Protein AF-A0A7S1SAI0-F1 (afdb_monomer_lit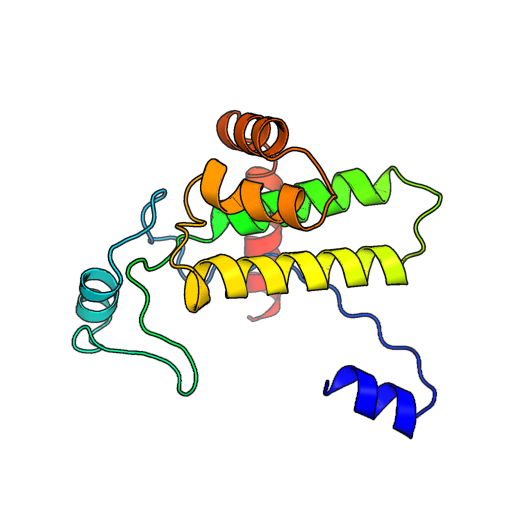e)

Sequence (154 aa):
DAVDSFEEKTGAEVSVRYKPFIIDTNTPQGGQEKKAYCRNRGWGGSWKPPGLREWGWWPNTVNAHRVCVALEEMDSNNPELTQRERDQRGLDLVKKFYELTYERDVNISTPEGAAQAMEELGFAKAADVAKWLGEGGGFEQVAQRDSYAKRDLD

Foldseek 3Di:
DVQVVCCVVPVDDDFDADFFAFPDPPADLQFDFQQVVCVVVVNNSDDDDPPFDDATTHARCLLLNLVLVVLLVLVVPDPVDDPRNSSVVSVQSVVLLCCLVGVVNQHCSQLQSSLVSCVVSVNDHSVVSSVCVVVVGSNVVSVVRNVVVVVVVD

pLDDT: mean 92.31, std 7.14, range [47.94, 98.56]

Structure (mmCIF, N/CA/C/O backbone):
data_AF-A0A7S1SAI0-F1
#
_entry.id   AF-A0A7S1SAI0-F1
#
loop_
_atom_site.group_PDB
_atom_site.id
_atom_site.type_symbol
_atom_site.label_atom_id
_atom_site.label_alt_id
_atom_site.label_comp_id
_atom_site.label_asym_id
_atom_site.label_entity_id
_atom_site.label_seq_id
_atom_site.pdbx_PDB_ins_code
_atom_site.Cartn_x
_atom_site.Cartn_y
_atom_site.Cartn_z
_atom_site.occupancy
_atom_site.B_iso_or_equiv
_atom_site.auth_seq_id
_atom_site.auth_comp_id
_atom_site.auth_asym_id
_atom_site.auth_atom_id
_atom_site.pdbx_PDB_model_num
ATOM 1 N N . ASP A 1 1 ? -7.088 -17.555 11.328 1.00 65.94 1 ASP A N 1
ATOM 2 C CA . ASP A 1 1 ? -5.833 -16.789 11.476 1.00 65.94 1 ASP A CA 1
ATOM 3 C C . ASP A 1 1 ? -5.178 -17.159 12.818 1.00 65.94 1 ASP A C 1
ATOM 5 O O . ASP A 1 1 ? -5.845 -17.772 13.649 1.00 65.94 1 ASP A O 1
ATOM 9 N N . ALA A 1 2 ? -3.892 -16.870 13.044 1.00 75.75 2 ALA A N 1
ATOM 10 C CA . ALA A 1 2 ? -3.250 -17.059 14.352 1.00 75.75 2 ALA A CA 1
ATOM 11 C C . ALA A 1 2 ? -3.874 -16.146 15.424 1.00 75.75 2 ALA A C 1
ATOM 13 O O . ALA A 1 2 ? -3.964 -16.545 16.584 1.00 75.75 2 ALA A O 1
ATOM 14 N N . VAL A 1 3 ? -4.351 -14.966 15.008 1.00 74.81 3 VAL A N 1
ATOM 15 C CA . VAL A 1 3 ? -5.102 -14.021 15.847 1.00 74.81 3 VAL A CA 1
ATOM 16 C C . VAL A 1 3 ? -6.437 -14.628 16.286 1.00 74.81 3 VAL A C 1
ATOM 18 O O . VAL A 1 3 ? -6.647 -14.782 17.485 1.00 74.81 3 VAL A O 1
ATOM 21 N N . ASP A 1 4 ? -7.274 -15.090 15.347 1.00 77.06 4 ASP A N 1
ATOM 22 C CA . ASP A 1 4 ? -8.578 -15.700 15.671 1.00 77.06 4 ASP A CA 1
ATOM 23 C C . ASP A 1 4 ? -8.435 -16.881 16.640 1.00 77.06 4 ASP A C 1
ATOM 25 O O . ASP A 1 4 ? -9.173 -16.997 17.615 1.00 77.06 4 ASP A O 1
ATOM 29 N N . SER A 1 5 ? -7.436 -17.748 16.411 1.00 81.56 5 SER A N 1
ATOM 30 C CA . SER A 1 5 ? -7.199 -18.893 17.296 1.00 81.56 5 SER A CA 1
ATOM 31 C C . SER A 1 5 ? -6.776 -18.470 18.704 1.00 81.56 5 SER A C 1
ATOM 33 O O . SER A 1 5 ? -7.011 -19.229 19.645 1.00 81.56 5 SER A O 1
ATOM 35 N N . PHE A 1 6 ? -6.105 -17.328 18.858 1.00 84.81 6 PHE A N 1
ATOM 36 C CA . PHE A 1 6 ? -5.710 -16.806 20.161 1.00 84.81 6 PHE A CA 1
ATOM 37 C C . PHE A 1 6 ? -6.902 -16.183 20.889 1.00 84.81 6 PHE A C 1
ATOM 39 O O . PHE A 1 6 ? -7.116 -16.506 22.061 1.00 84.81 6 PHE A O 1
ATOM 46 N N . GLU A 1 7 ? -7.694 -15.351 20.205 1.00 87.25 7 GLU A N 1
ATOM 47 C CA . GLU A 1 7 ? -8.900 -14.741 20.780 1.00 87.25 7 GLU A CA 1
ATOM 48 C C . GLU A 1 7 ? -9.886 -15.834 21.235 1.00 87.25 7 GLU A C 1
ATOM 50 O O . GLU A 1 7 ? -10.347 -15.809 22.373 1.00 87.25 7 GLU A O 1
ATOM 55 N N . GLU A 1 8 ? -10.116 -16.869 20.417 1.00 86.94 8 GLU A N 1
ATOM 56 C CA . GLU A 1 8 ? -11.008 -17.991 20.753 1.00 86.94 8 GLU A CA 1
ATOM 57 C C . GLU A 1 8 ? -10.539 -18.777 21.991 1.00 86.94 8 GLU A C 1
ATOM 59 O O . GLU A 1 8 ? -11.347 -19.189 22.823 1.00 86.94 8 GLU A O 1
ATOM 64 N N . LYS A 1 9 ? -9.224 -18.974 22.149 1.00 89.88 9 LYS A N 1
ATOM 65 C CA . LYS A 1 9 ? -8.653 -19.737 23.274 1.00 89.88 9 LYS A CA 1
ATOM 66 C C . LYS A 1 9 ? -8.584 -18.951 24.576 1.00 89.88 9 LYS A C 1
ATOM 68 O O . LYS A 1 9 ? -8.597 -19.560 25.644 1.00 89.88 9 LYS A O 1
ATOM 73 N N . THR A 1 10 ? -8.418 -17.635 24.500 1.00 90.06 10 THR A N 1
ATOM 74 C CA . THR A 1 10 ? -8.097 -16.801 25.668 1.00 90.06 10 THR A CA 1
ATOM 75 C C . THR A 1 10 ? -9.232 -15.872 26.078 1.00 90.06 10 THR A C 1
ATOM 77 O O . THR A 1 10 ? -9.245 -15.408 27.216 1.00 90.06 10 THR A O 1
ATOM 80 N N . GLY A 1 11 ? -10.170 -15.583 25.173 1.00 86.81 11 GLY A N 1
ATOM 81 C CA . GLY A 1 11 ? -11.173 -14.531 25.337 1.00 86.81 11 GLY A CA 1
ATOM 82 C C . GLY A 1 11 ? -10.587 -13.115 25.350 1.00 86.81 11 GLY A C 1
ATOM 83 O O . GLY A 1 11 ? -11.327 -12.161 25.577 1.00 86.81 11 GLY A O 1
ATOM 84 N N . ALA A 1 12 ? -9.273 -12.965 25.144 1.00 84.88 12 ALA A N 1
ATOM 85 C CA . ALA A 1 12 ? -8.615 -11.671 25.081 1.00 84.88 12 ALA A CA 1
ATOM 86 C C . ALA A 1 12 ? -8.753 -11.084 23.679 1.00 84.88 12 ALA A C 1
ATOM 88 O O . ALA A 1 12 ? -8.535 -11.774 22.687 1.00 84.88 12 ALA A O 1
ATOM 89 N N . GLU A 1 13 ? -9.076 -9.797 23.623 1.00 80.62 13 GLU A N 1
ATOM 90 C CA . GLU A 1 13 ? -9.162 -9.061 22.373 1.00 80.62 13 GLU A CA 1
ATOM 91 C C . GLU A 1 13 ? -7.760 -8.680 21.877 1.00 80.62 13 GLU A C 1
ATOM 93 O O . GLU A 1 13 ? -6.957 -8.110 22.622 1.00 80.62 13 GLU A O 1
ATOM 98 N N . VAL A 1 14 ? -7.459 -8.980 20.616 1.00 80.81 14 VAL A N 1
ATOM 99 C CA . VAL A 1 14 ? -6.189 -8.658 19.965 1.00 80.81 14 VAL A CA 1
ATOM 100 C C . VAL A 1 14 ? -6.445 -7.699 18.812 1.00 80.81 14 VAL A C 1
ATOM 102 O O . VAL A 1 14 ? -7.207 -7.994 17.896 1.00 80.81 14 VAL A O 1
ATOM 105 N N . SER A 1 15 ? -5.740 -6.567 18.823 1.00 81.69 15 SER A N 1
ATOM 106 C CA . SER A 1 15 ? -5.676 -5.663 17.677 1.00 81.69 15 SER A CA 1
ATOM 107 C C . SER A 1 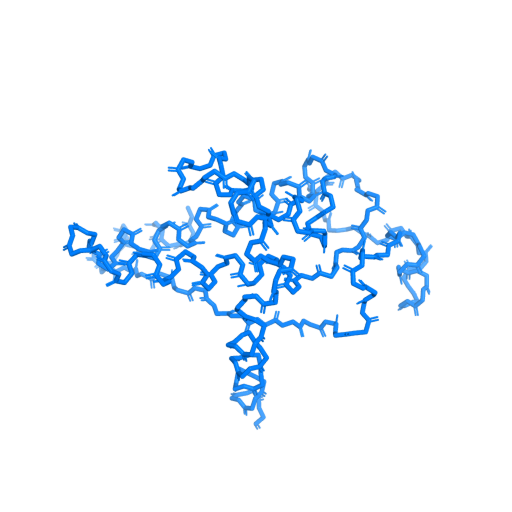15 ? -4.276 -5.658 17.071 1.00 81.69 15 SER A C 1
ATOM 109 O O . SER A 1 15 ? -3.278 -5.552 17.788 1.00 81.69 15 SER A O 1
ATOM 111 N N . VAL A 1 16 ? -4.196 -5.768 15.743 1.00 82.12 16 VAL A N 1
ATOM 112 C CA . VAL A 1 16 ? -2.935 -5.773 14.995 1.00 82.12 16 VAL A CA 1
ATOM 113 C C . VAL A 1 16 ? -2.801 -4.472 14.224 1.00 82.12 16 VAL A C 1
ATOM 115 O O . VAL A 1 16 ? -3.579 -4.191 13.317 1.00 82.12 16 VAL A O 1
ATOM 118 N N . ARG A 1 17 ? -1.756 -3.703 14.539 1.00 84.88 17 ARG A N 1
ATOM 119 C CA . ARG A 1 17 ? -1.433 -2.465 13.830 1.00 84.88 17 ARG A CA 1
ATOM 120 C C . ARG A 1 17 ? -0.147 -2.608 13.031 1.00 84.88 17 ARG A C 1
ATOM 122 O O . ARG A 1 17 ? 0.910 -2.897 13.586 1.00 84.88 17 ARG A O 1
ATOM 129 N N . TYR A 1 18 ? -0.231 -2.323 11.737 1.00 84.88 18 TYR A N 1
ATOM 130 C CA . TYR A 1 18 ? 0.921 -2.322 10.841 1.00 84.88 18 TYR A CA 1
ATOM 131 C C . TYR A 1 18 ? 1.639 -0.978 10.878 1.00 84.88 18 TYR A C 1
ATOM 133 O O . TYR A 1 18 ? 1.017 0.079 10.996 1.00 84.88 18 TYR A O 1
ATOM 141 N N . LYS A 1 19 ? 2.967 -1.015 10.771 1.00 87.31 19 LYS A N 1
ATOM 142 C CA . LYS A 1 19 ? 3.806 0.181 10.701 1.00 87.31 19 LYS A CA 1
ATOM 143 C C . LYS A 1 19 ? 4.726 0.118 9.488 1.00 87.31 19 LYS A C 1
ATOM 145 O O . LYS A 1 19 ? 5.153 -0.979 9.129 1.00 87.31 19 LYS A O 1
ATOM 150 N N . PRO A 1 20 ? 5.013 1.266 8.844 1.00 91.62 20 PRO A N 1
ATOM 151 C CA . PRO A 1 20 ? 5.905 1.279 7.700 1.00 91.62 20 PRO A CA 1
ATOM 152 C C . PRO A 1 20 ? 7.296 0.744 8.012 1.00 91.62 20 PRO A C 1
ATOM 154 O O . PRO A 1 20 ? 7.925 1.178 8.974 1.00 91.62 20 PRO A O 1
ATOM 157 N N . PHE A 1 21 ? 7.761 -0.168 7.160 1.00 93.25 21 PHE A N 1
ATOM 158 C CA . PHE A 1 21 ? 9.116 -0.701 7.188 1.00 93.25 21 PHE A CA 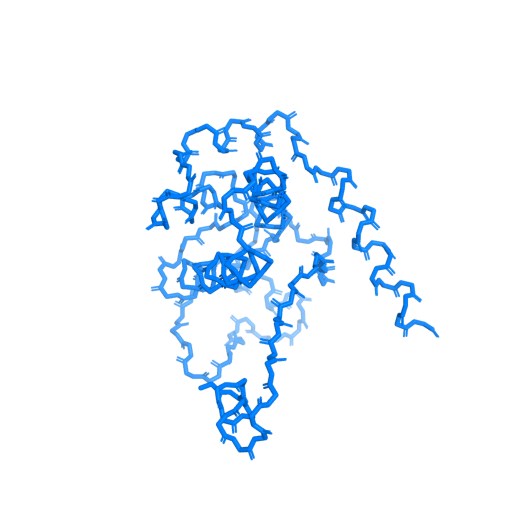1
ATOM 159 C C . PHE A 1 21 ? 9.540 -1.079 5.765 1.00 93.25 21 PHE A C 1
ATOM 161 O O . PHE A 1 21 ? 9.022 -2.020 5.158 1.00 93.25 21 PHE A O 1
ATOM 168 N N . ILE A 1 22 ? 10.484 -0.332 5.204 1.00 93.44 22 ILE A N 1
ATOM 169 C CA . ILE A 1 22 ? 10.991 -0.522 3.849 1.00 93.44 22 ILE A CA 1
ATOM 170 C C . ILE A 1 22 ? 12.306 -1.289 3.939 1.00 93.44 22 ILE A C 1
ATOM 172 O O . ILE A 1 22 ? 13.343 -0.746 4.325 1.00 93.44 22 ILE A O 1
ATOM 176 N N . ILE A 1 23 ? 12.251 -2.563 3.549 1.00 90.44 23 ILE A N 1
ATOM 177 C CA . ILE A 1 23 ? 13.400 -3.477 3.586 1.00 90.44 23 ILE A CA 1
ATOM 178 C C . ILE A 1 23 ? 14.507 -3.011 2.634 1.00 90.44 23 ILE A C 1
ATOM 180 O O . ILE A 1 23 ? 15.671 -2.962 3.022 1.00 90.44 23 ILE A O 1
ATOM 184 N N . ASP A 1 24 ? 14.151 -2.677 1.392 1.00 91.06 24 ASP A N 1
ATOM 185 C CA . ASP A 1 24 ? 15.112 -2.297 0.356 1.00 91.06 24 ASP A CA 1
ATOM 186 C C . ASP A 1 24 ? 14.782 -0.924 -0.231 1.00 91.06 24 ASP A C 1
ATOM 188 O O . ASP A 1 24 ? 13.981 -0.787 -1.160 1.00 91.06 24 ASP A O 1
ATOM 192 N N . THR A 1 25 ? 15.437 0.099 0.313 1.00 88.62 25 THR A N 1
ATOM 193 C CA . THR A 1 25 ? 15.303 1.495 -0.118 1.00 88.62 25 THR A CA 1
ATOM 194 C C . THR A 1 25 ? 15.967 1.779 -1.467 1.00 88.62 25 THR A C 1
ATOM 196 O O . THR A 1 25 ? 15.772 2.864 -2.008 1.00 88.62 25 THR A O 1
ATOM 199 N N . ASN A 1 26 ? 16.741 0.838 -2.021 1.00 91.19 26 ASN A N 1
ATOM 200 C CA . ASN A 1 26 ? 17.438 1.011 -3.298 1.00 91.19 26 ASN A CA 1
ATOM 201 C C . ASN A 1 26 ? 16.616 0.523 -4.497 1.00 91.19 26 ASN A C 1
ATOM 203 O O . ASN A 1 26 ? 17.025 0.731 -5.641 1.00 91.19 26 ASN A O 1
ATOM 207 N N . THR A 1 27 ? 15.466 -0.119 -4.264 1.00 94.62 27 THR A N 1
ATOM 208 C CA . THR A 1 27 ? 14.565 -0.506 -5.356 1.00 94.62 27 THR A CA 1
ATOM 209 C C . THR A 1 27 ? 14.104 0.761 -6.095 1.00 94.62 27 THR A C 1
ATOM 211 O O . THR A 1 27 ? 13.628 1.690 -5.438 1.00 94.62 27 THR A O 1
ATOM 214 N N . PRO A 1 28 ? 14.208 0.842 -7.436 1.00 95.44 28 PRO A N 1
ATOM 215 C CA . PRO A 1 28 ? 13.781 2.019 -8.193 1.00 95.44 28 PRO A CA 1
ATOM 216 C C . PRO A 1 28 ? 12.324 2.398 -7.909 1.00 95.44 28 PRO A C 1
ATOM 218 O O . PRO A 1 28 ? 11.503 1.532 -7.620 1.00 95.44 28 PRO A O 1
ATOM 221 N N . GLN A 1 29 ? 11.977 3.684 -8.029 1.00 93.06 29 GLN A N 1
ATOM 222 C CA . GLN A 1 29 ? 10.631 4.177 -7.693 1.00 93.06 29 GLN A CA 1
ATOM 223 C C . GLN A 1 29 ? 9.507 3.474 -8.466 1.00 93.06 29 GLN A C 1
ATOM 225 O O . GLN A 1 29 ? 8.442 3.262 -7.906 1.00 93.06 29 GLN A O 1
ATOM 230 N N . GLY A 1 30 ? 9.743 3.079 -9.720 1.00 94.88 30 GLY A N 1
ATOM 231 C CA . GLY A 1 30 ? 8.783 2.316 -10.529 1.00 94.88 30 GLY A CA 1
ATOM 232 C C . GLY A 1 30 ? 8.801 0.804 -10.280 1.00 94.88 30 GLY A C 1
ATOM 233 O O . GLY A 1 30 ? 8.190 0.063 -11.044 1.00 94.88 30 GLY A O 1
ATOM 234 N N . GLY A 1 31 ? 9.520 0.336 -9.259 1.00 95.44 31 GLY A N 1
ATOM 235 C CA . GLY A 1 31 ? 9.843 -1.073 -9.075 1.00 95.44 31 GLY A CA 1
ATOM 236 C C . GLY A 1 31 ? 10.959 -1.531 -10.015 1.00 95.44 31 GLY A C 1
ATOM 237 O O . GLY A 1 31 ? 11.556 -0.753 -10.762 1.00 95.44 31 GLY A O 1
ATOM 238 N N . GLN A 1 32 ? 11.266 -2.820 -9.967 1.00 95.75 32 GLN A N 1
ATOM 239 C CA . GLN A 1 32 ? 12.243 -3.461 -10.843 1.00 95.75 32 GLN A CA 1
ATOM 240 C C . GLN A 1 32 ? 11.668 -4.774 -11.363 1.00 95.75 32 GLN A C 1
ATOM 242 O O . GLN A 1 32 ? 10.925 -5.434 -10.650 1.00 95.75 32 GLN A O 1
ATOM 247 N N . GLU A 1 33 ? 12.031 -5.221 -12.565 1.00 94.69 33 GLU A N 1
ATOM 248 C CA . GLU A 1 33 ? 11.682 -6.584 -12.977 1.00 94.69 33 GLU A CA 1
ATOM 249 C C . GLU A 1 33 ? 12.207 -7.614 -11.963 1.00 94.69 33 GLU A C 1
ATOM 251 O O . GLU A 1 33 ? 13.404 -7.640 -11.650 1.00 94.69 33 GLU A O 1
ATOM 256 N N . LYS A 1 34 ? 11.336 -8.517 -11.496 1.00 93.75 34 LYS A N 1
ATOM 257 C CA . LYS A 1 34 ? 11.645 -9.549 -1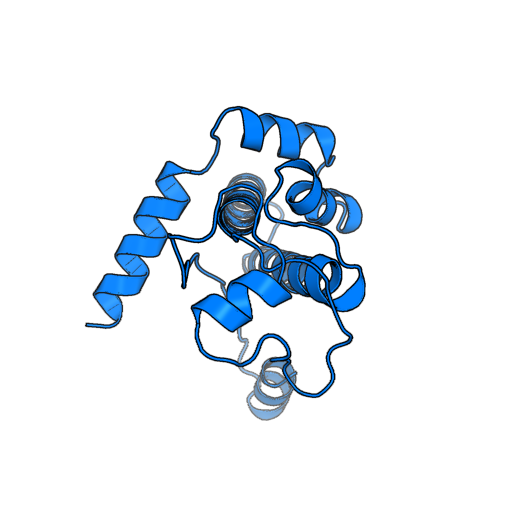0.493 1.00 93.75 34 LYS A CA 1
ATOM 258 C C . LYS A 1 34 ? 12.898 -10.331 -10.868 1.00 93.75 34 LYS A C 1
ATOM 260 O O . LYS A 1 34 ? 13.801 -10.497 -10.053 1.00 93.75 34 LYS A O 1
ATOM 265 N N . LYS A 1 35 ? 12.992 -10.783 -12.121 1.00 93.94 35 LYS A N 1
ATOM 266 C CA . LYS A 1 35 ? 14.130 -11.583 -12.594 1.00 93.94 35 LYS A CA 1
ATOM 267 C C . LYS A 1 35 ? 15.448 -10.813 -12.498 1.00 93.94 35 LYS A C 1
ATOM 269 O O . LYS A 1 35 ? 16.473 -11.390 -12.137 1.00 93.94 35 LYS A O 1
ATOM 274 N N . ALA A 1 36 ? 15.440 -9.522 -12.827 1.00 94.56 36 ALA A N 1
ATOM 275 C CA . ALA A 1 36 ? 16.611 -8.665 -12.693 1.00 94.56 36 ALA A CA 1
ATOM 276 C C . ALA A 1 36 ? 16.962 -8.439 -11.217 1.00 94.56 36 ALA A C 1
ATOM 278 O O . ALA A 1 36 ? 18.113 -8.649 -10.840 1.00 94.56 36 ALA A O 1
ATOM 279 N N . TYR A 1 37 ? 15.970 -8.119 -10.384 1.00 93.94 37 TYR A N 1
ATOM 280 C CA . TYR A 1 37 ? 16.159 -7.929 -8.948 1.00 93.94 37 TYR A CA 1
ATOM 281 C C . TYR A 1 37 ? 16.766 -9.176 -8.289 1.00 93.94 37 TYR A C 1
ATOM 283 O O . TYR A 1 37 ? 17.839 -9.117 -7.692 1.00 93.94 37 TYR A O 1
ATOM 291 N N . CYS A 1 38 ? 16.151 -10.346 -8.483 1.00 93.06 38 CYS A N 1
ATOM 292 C CA . CYS A 1 38 ? 16.629 -11.601 -7.910 1.00 93.06 38 CYS A CA 1
ATOM 293 C C . CYS A 1 38 ? 18.042 -11.972 -8.391 1.00 93.06 38 CYS A C 1
ATOM 295 O O . CYS A 1 38 ? 18.809 -12.541 -7.618 1.00 93.06 38 CYS A O 1
ATOM 297 N N . ARG A 1 39 ? 18.424 -11.647 -9.637 1.00 93.44 39 ARG A N 1
ATOM 298 C CA . ARG A 1 39 ? 19.811 -11.833 -10.107 1.00 93.44 39 ARG A CA 1
ATOM 299 C C . ARG A 1 39 ? 20.788 -10.925 -9.367 1.00 93.44 39 ARG A C 1
ATOM 301 O O . ARG A 1 39 ? 21.811 -11.419 -8.906 1.00 93.44 39 ARG A O 1
ATOM 308 N N . ASN A 1 40 ? 20.452 -9.648 -9.192 1.00 91.62 40 ASN A N 1
ATOM 309 C CA . ASN A 1 40 ? 21.290 -8.692 -8.460 1.00 91.62 40 ASN A CA 1
ATOM 310 C C . ASN A 1 40 ? 21.482 -9.095 -6.988 1.00 91.62 40 ASN A C 1
ATOM 312 O O . ASN A 1 40 ? 22.521 -8.814 -6.401 1.00 91.62 40 ASN A O 1
ATOM 316 N N . ARG A 1 41 ? 20.500 -9.790 -6.399 1.00 90.31 41 ARG A N 1
ATOM 317 C CA . ARG A 1 41 ? 20.575 -10.344 -5.035 1.00 90.31 41 ARG A CA 1
ATOM 318 C C . ARG A 1 41 ? 21.304 -11.692 -4.942 1.00 90.31 41 ARG A C 1
ATOM 320 O O . ARG A 1 41 ? 21.447 -12.217 -3.844 1.00 90.31 41 ARG A O 1
ATOM 327 N N . GLY A 1 42 ? 21.758 -12.261 -6.062 1.00 91.19 42 GLY A N 1
ATOM 328 C CA . GLY A 1 42 ? 22.431 -13.565 -6.098 1.00 91.19 42 GLY A CA 1
ATOM 329 C C . GLY A 1 42 ? 21.490 -14.774 -6.024 1.00 91.19 42 GLY A C 1
ATOM 330 O O . GLY A 1 42 ? 21.948 -15.895 -5.835 1.00 91.19 42 GLY A O 1
ATOM 331 N N . TRP A 1 43 ? 20.178 -14.587 -6.203 1.00 91.00 43 TRP A N 1
ATOM 332 C CA . TRP A 1 43 ? 19.165 -15.649 -6.097 1.00 91.00 43 TRP A CA 1
ATOM 333 C C . TRP A 1 43 ? 18.833 -16.339 -7.431 1.00 91.00 43 TRP A C 1
ATOM 335 O O . TRP A 1 43 ? 17.753 -16.903 -7.598 1.00 91.00 43 TRP A O 1
ATOM 345 N N . GLY A 1 44 ? 19.707 -16.237 -8.436 1.00 84.50 44 GLY A N 1
ATOM 346 C CA . GLY A 1 44 ? 19.556 -16.947 -9.717 1.00 84.50 44 GLY A CA 1
ATOM 347 C C . GLY A 1 44 ? 18.392 -16.495 -10.617 1.00 84.50 44 GLY A C 1
ATOM 348 O O . GLY A 1 44 ? 18.232 -17.023 -11.713 1.00 84.50 44 GLY A O 1
ATOM 349 N N . GLY A 1 45 ? 17.600 -15.496 -10.210 1.00 80.56 45 GLY A N 1
ATOM 350 C CA . GLY A 1 45 ? 16.517 -14.922 -11.022 1.00 80.56 45 GLY A CA 1
ATOM 351 C C . GLY A 1 45 ? 15.149 -15.609 -10.905 1.00 80.56 45 GLY A C 1
ATOM 352 O O . GLY A 1 45 ? 14.208 -15.144 -11.540 1.00 80.56 45 GLY A O 1
ATOM 353 N N . SER A 1 46 ? 15.025 -16.681 -10.118 1.00 83.44 46 SER A N 1
ATOM 354 C CA . SER A 1 46 ? 13.808 -17.510 -10.014 1.00 83.44 46 SER A CA 1
ATOM 355 C C . SER A 1 46 ? 13.265 -17.648 -8.590 1.00 83.44 46 SER A C 1
ATOM 357 O O . SER A 1 46 ? 12.379 -18.466 -8.349 1.00 83.44 46 SER A O 1
ATOM 359 N N . TRP A 1 47 ? 13.783 -16.872 -7.633 1.00 88.12 47 TRP A N 1
ATOM 360 C CA . TRP A 1 47 ? 13.331 -16.971 -6.249 1.00 88.12 47 TRP A CA 1
ATOM 361 C C . TRP A 1 47 ? 11.831 -16.693 -6.126 1.00 88.12 47 TRP A C 1
ATOM 363 O O . TRP A 1 47 ? 11.307 -15.719 -6.677 1.00 88.12 47 TRP A O 1
ATOM 373 N N . LYS A 1 48 ? 11.146 -17.564 -5.387 1.00 88.94 48 LYS A N 1
ATOM 374 C CA . LYS A 1 48 ? 9.732 -17.435 -5.066 1.00 88.94 48 LYS A CA 1
ATOM 375 C C . LYS A 1 48 ? 9.417 -18.175 -3.761 1.00 88.94 48 LYS A C 1
ATOM 377 O O . LYS A 1 48 ? 9.853 -19.318 -3.618 1.00 88.94 48 LYS A O 1
ATOM 382 N N . PRO A 1 49 ? 8.622 -17.593 -2.850 1.00 86.44 49 PRO A N 1
ATOM 383 C CA . PRO A 1 49 ? 8.034 -18.338 -1.746 1.00 86.44 49 PRO A CA 1
ATOM 384 C C . PRO A 1 49 ? 7.120 -19.483 -2.232 1.00 86.44 49 PRO A C 1
ATOM 386 O O . PRO A 1 49 ? 6.478 -19.357 -3.283 1.00 86.44 49 PRO A O 1
ATOM 389 N N . PRO A 1 50 ? 7.006 -20.590 -1.476 1.00 87.75 50 PRO A N 1
ATOM 390 C CA . PRO A 1 50 ? 6.010 -21.625 -1.742 1.00 87.75 50 PRO A CA 1
ATOM 391 C C . PRO A 1 50 ? 4.582 -21.063 -1.717 1.00 87.75 50 PRO A C 1
ATOM 393 O O . PRO A 1 50 ? 4.277 -20.167 -0.936 1.00 87.75 50 PRO A O 1
ATOM 396 N N . GLY A 1 51 ? 3.698 -21.602 -2.558 1.00 86.19 51 GLY A N 1
ATOM 397 C CA . GLY A 1 51 ? 2.270 -21.252 -2.560 1.00 86.19 51 GLY A CA 1
ATOM 398 C C . GLY A 1 51 ? 1.895 -19.967 -3.306 1.00 86.19 51 GLY A C 1
ATOM 399 O O . GLY A 1 51 ? 0.724 -19.788 -3.619 1.00 86.19 51 GLY A O 1
ATOM 400 N N . LEU A 1 52 ? 2.854 -19.110 -3.669 1.00 87.50 52 LEU A N 1
ATOM 401 C CA . LEU A 1 52 ? 2.581 -17.942 -4.513 1.00 87.50 52 LEU A CA 1
ATOM 402 C C . LEU A 1 52 ? 2.638 -18.303 -6.003 1.00 87.50 52 LEU A C 1
ATOM 404 O O . LEU A 1 52 ? 3.403 -19.178 -6.421 1.00 87.50 52 LEU A O 1
ATOM 408 N N . ARG A 1 53 ? 1.867 -17.605 -6.842 1.00 90.81 53 ARG A N 1
ATOM 409 C CA . ARG A 1 53 ? 2.042 -17.661 -8.305 1.00 90.81 53 ARG A CA 1
ATOM 410 C C . ARG A 1 53 ? 3.288 -16.874 -8.734 1.00 90.81 53 ARG A C 1
ATOM 412 O O . ARG A 1 53 ? 3.890 -16.165 -7.933 1.00 90.81 53 ARG A O 1
ATOM 419 N N . GLU A 1 54 ? 3.712 -17.022 -9.988 1.00 90.88 54 GLU A N 1
ATOM 420 C CA . GLU A 1 54 ? 4.748 -16.134 -10.534 1.00 90.88 54 GLU A CA 1
ATOM 421 C C . GLU A 1 54 ? 4.209 -14.709 -10.711 1.00 90.88 54 GLU A C 1
ATOM 423 O O . GLU A 1 54 ? 3.051 -14.521 -11.081 1.00 90.88 54 GLU A O 1
ATOM 428 N N . TRP A 1 55 ? 5.068 -13.722 -10.465 1.00 93.12 55 TRP A N 1
ATOM 429 C CA . TRP A 1 55 ? 4.795 -12.300 -10.670 1.00 93.12 55 TRP A CA 1
ATOM 430 C C . TRP A 1 55 ? 6.011 -11.644 -11.343 1.00 93.12 55 TRP A C 1
ATOM 432 O O . TRP A 1 55 ? 7.135 -12.148 -11.240 1.00 93.12 55 TRP A O 1
ATOM 442 N N . GLY A 1 56 ? 5.790 -10.559 -12.077 1.00 91.12 56 GLY A N 1
ATOM 443 C CA . GLY A 1 56 ? 6.768 -9.922 -12.953 1.00 91.12 56 GLY A CA 1
ATOM 444 C C . GLY A 1 56 ? 7.620 -8.853 -12.275 1.00 91.12 56 GLY A C 1
ATOM 445 O O . GLY A 1 56 ? 8.788 -8.694 -12.634 1.00 91.12 56 GLY A O 1
ATOM 446 N N . TRP A 1 57 ? 7.085 -8.158 -11.270 1.00 91.19 57 TRP A N 1
ATOM 447 C CA . TRP A 1 57 ? 7.716 -6.967 -10.686 1.00 91.19 57 TRP A CA 1
ATOM 448 C C . TRP A 1 57 ? 8.130 -7.146 -9.227 1.00 91.19 57 TRP A C 1
ATOM 450 O O . TRP A 1 57 ? 7.344 -7.539 -8.376 1.00 91.19 57 TRP A O 1
ATOM 460 N N . TRP A 1 58 ? 9.374 -6.808 -8.906 1.00 94.56 58 TRP A N 1
ATOM 461 C CA . TRP A 1 58 ? 9.795 -6.557 -7.537 1.00 94.56 58 TRP A CA 1
ATOM 462 C C . TRP A 1 58 ? 9.400 -5.130 -7.134 1.00 94.56 58 TRP A C 1
ATOM 464 O O . TRP A 1 58 ? 9.947 -4.174 -7.699 1.00 94.56 58 TRP A O 1
ATOM 474 N N . PRO A 1 59 ? 8.452 -4.956 -6.198 1.00 95.50 59 PRO A N 1
ATOM 475 C CA . PRO A 1 59 ? 7.938 -3.635 -5.894 1.00 95.50 59 PRO A CA 1
ATOM 476 C C . PRO A 1 59 ? 8.901 -2.847 -4.999 1.00 95.50 59 PRO A C 1
ATOM 478 O O . PRO A 1 59 ? 9.376 -3.337 -3.976 1.00 95.50 59 PRO A O 1
ATOM 481 N N . ASN A 1 60 ? 9.105 -1.572 -5.322 1.00 96.56 60 ASN A N 1
ATOM 482 C CA . ASN A 1 60 ? 9.332 -0.553 -4.306 1.00 96.56 60 ASN A CA 1
ATOM 483 C C . ASN A 1 60 ? 8.003 -0.301 -3.571 1.00 96.56 60 ASN A C 1
ATOM 485 O O . ASN A 1 60 ? 6.990 0.010 -4.200 1.00 96.56 60 ASN A O 1
ATOM 489 N N . THR A 1 61 ? 7.998 -0.456 -2.248 1.00 96.94 61 THR A N 1
ATOM 490 C CA . THR A 1 61 ? 6.780 -0.412 -1.424 1.00 96.94 61 THR A CA 1
ATOM 491 C C . THR A 1 61 ? 6.487 0.961 -0.820 1.00 96.94 61 THR A C 1
ATOM 493 O O . THR A 1 61 ? 5.559 1.080 -0.022 1.00 96.94 61 THR A O 1
ATOM 496 N N . VAL A 1 62 ? 7.239 2.012 -1.166 1.00 97.31 62 VAL A N 1
ATOM 497 C CA . VAL A 1 62 ? 7.048 3.363 -0.606 1.00 97.31 62 VAL A CA 1
ATOM 498 C C . VAL A 1 62 ? 5.612 3.843 -0.806 1.00 97.31 62 VAL A C 1
ATOM 500 O O . VAL A 1 62 ? 4.988 4.302 0.145 1.00 97.31 62 VAL A O 1
ATOM 503 N N . ASN A 1 63 ? 5.056 3.699 -2.011 1.00 97.81 63 ASN A N 1
ATOM 504 C CA . ASN A 1 63 ? 3.696 4.162 -2.289 1.00 97.81 63 ASN A CA 1
ATOM 505 C C . ASN A 1 63 ? 2.638 3.370 -1.515 1.00 97.81 63 ASN A C 1
ATOM 507 O O . ASN A 1 63 ? 1.761 3.987 -0.921 1.00 97.81 63 ASN A O 1
ATOM 511 N N . ALA A 1 64 ? 2.768 2.047 -1.406 1.00 97.81 64 ALA A N 1
ATOM 512 C CA . ALA A 1 64 ? 1.881 1.243 -0.562 1.00 97.81 64 ALA A CA 1
ATOM 513 C C . ALA A 1 64 ? 1.889 1.716 0.905 1.00 97.81 64 ALA A C 1
ATOM 515 O O . ALA A 1 64 ? 0.837 1.899 1.512 1.00 97.81 64 ALA A O 1
ATOM 516 N N . HIS A 1 65 ? 3.065 2.025 1.459 1.00 97.88 65 HIS A N 1
ATOM 517 C CA . HIS A 1 65 ? 3.172 2.578 2.811 1.00 97.88 65 HIS A CA 1
ATOM 518 C C . HIS A 1 65 ? 2.547 3.970 2.948 1.00 97.88 65 HIS A C 1
ATOM 520 O O . HIS A 1 65 ? 1.915 4.261 3.963 1.00 97.88 65 HIS A O 1
ATOM 526 N N . ARG A 1 66 ? 2.700 4.831 1.936 1.00 97.81 66 ARG A N 1
ATOM 527 C CA . ARG A 1 66 ? 2.080 6.164 1.911 1.00 97.81 66 ARG A CA 1
ATOM 528 C C . ARG A 1 66 ? 0.556 6.065 1.865 1.00 97.81 66 ARG A C 1
ATOM 530 O O . ARG A 1 66 ? -0.114 6.834 2.542 1.00 97.81 66 ARG A O 1
ATOM 537 N N . VAL A 1 67 ? 0.008 5.084 1.149 1.00 98.12 67 VAL A N 1
ATOM 538 C CA . VAL A 1 67 ? -1.435 4.795 1.158 1.00 98.12 67 VAL A CA 1
ATOM 539 C C . VAL A 1 67 ? -1.903 4.331 2.541 1.00 98.12 67 VAL A C 1
ATOM 541 O O . VAL A 1 67 ? -2.948 4.785 2.996 1.00 98.12 67 VAL A O 1
ATOM 544 N N . CYS A 1 68 ? -1.123 3.515 3.260 1.00 97.56 68 CYS A N 1
ATOM 545 C CA . CYS A 1 68 ? -1.445 3.183 4.655 1.00 97.56 68 CYS A CA 1
ATOM 546 C C . CYS A 1 68 ? -1.490 4.432 5.551 1.00 97.56 68 CYS A C 1
ATOM 548 O O . CYS A 1 68 ? -2.374 4.540 6.395 1.00 97.56 68 CYS A O 1
ATOM 550 N N . VAL A 1 69 ? -0.573 5.388 5.359 1.00 96.06 69 VAL A N 1
ATOM 551 C CA . VAL A 1 69 ? -0.607 6.675 6.080 1.00 96.06 69 VAL A CA 1
ATOM 552 C C . VAL A 1 69 ? -1.865 7.472 5.727 1.00 96.06 69 VAL A C 1
ATOM 554 O O . VAL A 1 69 ? -2.529 7.963 6.633 1.00 96.06 69 VAL A O 1
ATOM 557 N N . ALA A 1 70 ? -2.238 7.546 4.447 1.00 96.38 70 ALA A N 1
ATOM 558 C CA . ALA A 1 70 ? -3.462 8.228 4.025 1.00 96.38 70 ALA A CA 1
ATOM 559 C C . ALA A 1 70 ? -4.723 7.613 4.660 1.00 96.38 70 ALA A C 1
ATOM 561 O O . ALA A 1 70 ? -5.609 8.342 5.105 1.00 96.38 70 ALA A O 1
ATOM 562 N N . LEU A 1 71 ? -4.793 6.278 4.745 1.00 97.06 71 LEU A N 1
ATOM 563 C CA . LEU A 1 71 ? -5.881 5.583 5.434 1.00 97.06 71 LEU A CA 1
ATOM 564 C C . LEU A 1 71 ? -5.912 5.934 6.926 1.00 97.06 71 LEU A C 1
ATOM 566 O O . LEU A 1 71 ? -6.970 6.281 7.438 1.00 97.06 71 LEU A O 1
ATOM 570 N N . GLU A 1 72 ? -4.767 5.896 7.616 1.00 95.12 72 GLU A N 1
ATOM 571 C CA . GLU A 1 72 ? -4.692 6.274 9.033 1.00 95.12 72 GLU A CA 1
ATOM 572 C C . GLU A 1 72 ? -5.141 7.727 9.274 1.00 95.12 72 GLU A C 1
ATOM 574 O O . GLU A 1 72 ? -5.850 7.995 10.245 1.00 95.12 72 GLU A O 1
ATOM 579 N N . GLU A 1 73 ? -4.746 8.669 8.411 1.00 93.81 73 GLU A N 1
ATOM 580 C CA . GLU A 1 73 ? -5.150 10.079 8.501 1.00 93.81 73 GLU A CA 1
ATOM 581 C C . GLU A 1 73 ? -6.660 10.247 8.294 1.00 93.81 73 GLU A C 1
ATOM 583 O O . GLU A 1 73 ? -7.321 10.952 9.060 1.00 93.81 73 GLU A O 1
ATOM 588 N N . MET A 1 74 ? -7.229 9.569 7.297 1.00 94.94 74 MET A N 1
ATOM 589 C CA . MET A 1 74 ? -8.669 9.575 7.042 1.00 94.94 74 MET A CA 1
ATOM 590 C C . MET A 1 74 ? -9.449 8.981 8.220 1.00 94.94 74 MET A C 1
ATOM 592 O O . MET A 1 74 ? -10.408 9.584 8.704 1.00 94.94 74 MET A O 1
ATOM 596 N N . ASP A 1 75 ? -9.007 7.832 8.722 1.00 96.06 75 ASP A N 1
ATOM 597 C CA . ASP A 1 75 ? -9.669 7.106 9.801 1.00 96.06 75 ASP A CA 1
ATOM 598 C C . ASP A 1 75 ? -9.557 7.836 11.152 1.00 96.06 75 ASP A C 1
ATOM 600 O O . ASP A 1 75 ? -10.485 7.779 11.961 1.00 96.06 75 ASP A O 1
ATOM 604 N N . SER A 1 76 ? -8.461 8.566 11.392 1.00 93.25 76 SER A N 1
ATOM 605 C CA . SER A 1 76 ? -8.277 9.395 12.597 1.00 93.25 76 SER A CA 1
ATOM 606 C C . SER A 1 76 ? -9.267 10.558 12.668 1.00 93.25 76 SER A C 1
ATOM 608 O O . SER A 1 76 ? -9.622 10.997 13.761 1.00 93.25 76 SER A O 1
ATOM 610 N N . ASN A 1 77 ? -9.735 11.034 11.512 1.00 92.62 77 ASN A N 1
ATOM 611 C CA . ASN A 1 77 ? -10.738 12.090 11.409 1.00 92.62 77 ASN A CA 1
ATOM 612 C C . ASN A 1 77 ? -12.179 11.556 11.432 1.00 92.62 77 ASN A C 1
ATOM 614 O O . ASN A 1 77 ? -13.115 12.354 11.453 1.00 92.62 77 ASN A O 1
ATOM 618 N N . ASN A 1 78 ? -12.374 10.232 11.445 1.00 94.25 78 ASN A N 1
ATOM 619 C CA . ASN A 1 78 ? -13.691 9.616 11.527 1.00 94.25 78 ASN A CA 1
ATOM 620 C C . ASN A 1 78 ? -13.994 9.169 12.975 1.00 94.25 78 ASN A C 1
ATOM 622 O O . ASN A 1 78 ? -13.453 8.151 13.428 1.00 94.25 78 ASN A O 1
ATOM 626 N N . PRO A 1 79 ? -14.849 9.900 13.719 1.00 93.81 79 PRO A N 1
ATOM 627 C CA . PRO A 1 79 ? -15.181 9.563 15.102 1.00 93.81 79 PRO A CA 1
ATOM 628 C C . PRO A 1 79 ? -16.080 8.325 15.230 1.00 93.81 79 PRO A C 1
ATOM 630 O O . PRO A 1 79 ? -16.194 7.793 16.330 1.00 93.81 79 PRO A O 1
ATOM 633 N N . GLU A 1 80 ? -16.709 7.868 14.144 1.00 96.19 80 GLU A N 1
ATOM 634 C CA . GLU A 1 80 ? -17.591 6.694 14.153 1.00 96.19 80 GLU A CA 1
ATOM 635 C C . GLU A 1 80 ? -16.808 5.377 14.134 1.00 96.19 80 GLU A C 1
ATOM 637 O O . GLU A 1 80 ? -17.333 4.353 14.559 1.00 96.19 80 GLU A O 1
ATOM 642 N N . LEU A 1 81 ? -15.548 5.400 13.682 1.00 95.44 81 LEU A N 1
ATOM 643 C CA . LEU A 1 81 ? -14.697 4.215 13.661 1.00 95.44 81 LEU A CA 1
ATOM 644 C C . LEU A 1 81 ? -14.088 3.951 15.038 1.00 95.44 81 LEU A C 1
ATOM 646 O O . LEU A 1 81 ? -13.324 4.758 15.580 1.00 95.44 81 LEU A O 1
ATOM 650 N N . THR A 1 82 ? -14.351 2.762 15.563 1.00 93.12 82 THR A N 1
ATOM 651 C CA . THR A 1 82 ? -13.637 2.212 16.713 1.00 93.12 82 THR A CA 1
ATOM 652 C C . THR A 1 82 ? -12.181 1.919 16.357 1.00 93.12 82 THR A C 1
ATOM 654 O O . THR A 1 82 ? -11.815 1.729 15.197 1.00 93.12 82 THR A O 1
ATOM 657 N N . GLN A 1 83 ? -11.317 1.820 17.369 1.00 90.38 83 GLN A N 1
ATOM 658 C CA . GLN A 1 83 ? -9.912 1.488 17.136 1.00 90.38 83 GLN A CA 1
ATOM 659 C C . GLN A 1 83 ? -9.737 0.123 16.443 1.00 90.38 83 GLN A C 1
ATOM 661 O O . GLN A 1 83 ? -8.891 0.004 15.558 1.00 90.38 83 GLN A O 1
ATOM 666 N N . ARG A 1 84 ? -10.571 -0.868 16.787 1.00 88.69 84 ARG A N 1
ATOM 667 C CA . ARG A 1 84 ? -10.558 -2.196 16.156 1.00 88.69 84 ARG A CA 1
ATOM 668 C C . ARG A 1 84 ? -10.869 -2.108 14.663 1.00 88.69 84 ARG A C 1
ATOM 670 O O . ARG A 1 84 ? -10.169 -2.713 13.861 1.00 88.69 84 ARG A O 1
ATOM 677 N N . GLU A 1 85 ? -11.873 -1.325 14.274 1.00 93.44 85 GLU A N 1
ATOM 678 C CA . GLU A 1 85 ? -12.229 -1.150 12.861 1.00 93.44 85 GLU A CA 1
ATOM 679 C C . GLU A 1 85 ? -11.117 -0.460 12.070 1.00 93.44 85 GLU A C 1
ATOM 681 O O . GLU A 1 85 ? -10.825 -0.869 10.950 1.00 93.44 85 GLU A O 1
ATOM 686 N N . ARG A 1 86 ? -10.448 0.541 12.657 1.00 94.69 86 ARG A N 1
ATOM 687 C CA . ARG A 1 86 ? -9.292 1.203 12.026 1.00 94.69 86 ARG A CA 1
ATOM 688 C C . ARG A 1 86 ? -8.139 0.228 11.796 1.00 94.69 86 ARG A C 1
ATOM 690 O O . ARG A 1 86 ? -7.560 0.186 10.713 1.00 94.69 86 ARG A O 1
ATOM 697 N N . ASP A 1 87 ? -7.819 -0.579 12.805 1.00 93.06 87 ASP A N 1
ATOM 698 C CA . ASP A 1 87 ? -6.749 -1.571 12.701 1.00 93.06 87 ASP A CA 1
ATOM 699 C C . ASP A 1 87 ? -7.119 -2.679 11.685 1.00 93.06 87 ASP A C 1
ATOM 701 O O . ASP A 1 87 ? -6.287 -3.056 10.856 1.00 93.06 87 ASP A O 1
ATOM 705 N N . GLN A 1 88 ? -8.387 -3.114 11.646 1.00 93.06 88 GLN A N 1
ATOM 706 C CA . GLN A 1 88 ? -8.893 -4.066 10.648 1.00 93.06 88 GLN A CA 1
ATOM 707 C C . GLN A 1 88 ? -8.812 -3.513 9.218 1.00 93.06 88 GLN A C 1
ATOM 709 O O . GLN A 1 88 ? -8.336 -4.205 8.321 1.00 93.06 88 GLN A O 1
ATOM 714 N N . ARG A 1 89 ? -9.202 -2.254 8.994 1.00 95.69 89 ARG A N 1
ATOM 715 C CA . ARG A 1 89 ? -9.077 -1.595 7.682 1.00 95.69 89 ARG A CA 1
ATOM 716 C C . ARG A 1 89 ? -7.620 -1.523 7.228 1.00 95.69 89 ARG A C 1
ATOM 718 O O . ARG A 1 89 ? -7.328 -1.762 6.056 1.00 95.69 89 ARG A O 1
ATOM 725 N N . GLY A 1 90 ? -6.696 -1.255 8.154 1.00 95.38 90 GLY A N 1
ATOM 726 C CA . GLY A 1 90 ? -5.257 -1.312 7.895 1.00 95.38 90 GLY A CA 1
ATOM 727 C C . GLY A 1 90 ? -4.781 -2.709 7.479 1.00 95.38 90 GLY A C 1
ATOM 728 O O . GLY A 1 90 ? -4.023 -2.839 6.516 1.00 95.38 90 GLY A O 1
ATOM 729 N N . LEU A 1 91 ? -5.252 -3.759 8.159 1.00 93.69 91 LEU A N 1
ATOM 730 C CA . LEU A 1 91 ? -4.970 -5.152 7.796 1.00 93.69 91 LEU A CA 1
ATOM 731 C C . LEU A 1 91 ? -5.510 -5.501 6.402 1.00 93.69 91 LEU A C 1
ATOM 733 O O . LEU A 1 91 ? -4.788 -6.097 5.599 1.00 93.69 91 LEU A O 1
ATOM 737 N N . ASP A 1 92 ? -6.751 -5.121 6.104 1.00 95.69 92 ASP A N 1
ATOM 738 C CA . ASP A 1 92 ? -7.393 -5.386 4.814 1.00 95.69 92 ASP A CA 1
ATOM 739 C C . ASP A 1 92 ? -6.644 -4.694 3.670 1.00 95.69 92 ASP A C 1
ATOM 741 O O . ASP A 1 92 ? -6.407 -5.300 2.623 1.00 95.69 92 ASP A O 1
ATOM 745 N N . LEU A 1 93 ? -6.176 -3.463 3.899 1.00 97.44 93 LEU A N 1
ATOM 746 C CA . LEU A 1 93 ? -5.344 -2.728 2.950 1.00 97.44 93 LEU A CA 1
ATOM 747 C C . LEU A 1 93 ? -4.010 -3.439 2.680 1.00 97.44 93 LEU A C 1
ATOM 749 O O . LEU A 1 93 ? -3.624 -3.615 1.522 1.00 97.44 93 LEU A O 1
ATOM 753 N N . VAL A 1 94 ? -3.320 -3.910 3.724 1.00 95.94 94 VAL A N 1
ATOM 754 C CA . VAL A 1 94 ? -2.079 -4.683 3.562 1.00 95.94 94 VAL A CA 1
ATOM 755 C C . VAL A 1 94 ? -2.346 -5.970 2.783 1.00 95.94 94 VAL A C 1
ATOM 757 O O . VAL A 1 94 ? -1.648 -6.238 1.805 1.00 95.94 94 VAL A O 1
ATOM 760 N N . LYS A 1 95 ? -3.379 -6.739 3.147 1.00 95.44 95 LYS A N 1
ATOM 761 C CA . LYS A 1 95 ? -3.775 -7.960 2.423 1.00 95.44 95 LYS A CA 1
ATOM 762 C C . LYS A 1 95 ? -4.067 -7.669 0.950 1.00 95.44 95 LYS A C 1
ATOM 764 O O . LYS A 1 95 ? -3.612 -8.412 0.082 1.00 95.44 95 LYS A O 1
ATOM 769 N N . LYS A 1 96 ? -4.735 -6.553 0.655 1.00 97.94 96 LYS A N 1
ATOM 770 C CA . LYS A 1 96 ? -5.015 -6.125 -0.717 1.00 97.94 96 LYS A CA 1
ATOM 771 C C . LYS A 1 96 ? -3.738 -5.819 -1.504 1.00 97.94 96 LYS A C 1
ATOM 773 O O . LYS A 1 96 ? -3.650 -6.221 -2.659 1.00 97.94 96 LYS A O 1
ATOM 778 N N . PHE A 1 97 ? -2.710 -5.207 -0.911 1.00 97.44 97 PHE A N 1
ATOM 779 C CA . PHE A 1 97 ? -1.417 -5.032 -1.596 1.00 97.44 97 PHE A CA 1
ATOM 780 C C . PHE A 1 97 ? -0.724 -6.355 -1.932 1.00 97.44 97 PHE A C 1
ATOM 782 O O . PHE A 1 97 ? -0.129 -6.478 -3.008 1.00 97.44 97 PHE A O 1
ATOM 789 N N . TYR A 1 98 ? -0.807 -7.339 -1.032 1.00 94.62 98 TYR A N 1
ATOM 790 C CA . TYR A 1 98 ? -0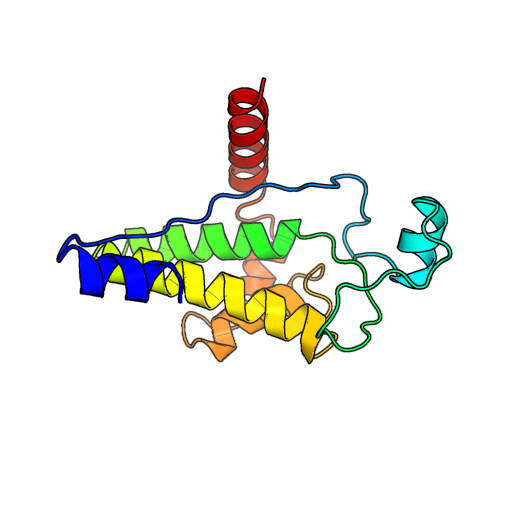.293 -8.685 -1.287 1.00 94.62 98 TYR A CA 1
ATOM 791 C C . TYR A 1 98 ? -1.031 -9.344 -2.454 1.00 94.62 98 TYR A C 1
ATOM 793 O O . TYR A 1 98 ? -0.377 -9.827 -3.376 1.00 94.62 98 TYR A O 1
ATOM 801 N N . GLU A 1 99 ? -2.364 -9.310 -2.457 1.00 96.56 99 GLU A N 1
ATOM 802 C CA . GLU A 1 99 ? -3.184 -9.821 -3.562 1.00 96.56 99 GLU A CA 1
ATOM 803 C C . GLU A 1 99 ? -2.825 -9.124 -4.886 1.00 96.56 99 GLU A C 1
ATOM 805 O O . GLU A 1 99 ? -2.478 -9.779 -5.869 1.00 96.56 99 GLU A O 1
ATOM 810 N N . LEU A 1 100 ? -2.835 -7.786 -4.913 1.00 97.19 100 LEU A N 1
ATOM 811 C CA . LEU A 1 100 ? -2.536 -7.000 -6.111 1.00 97.19 100 LEU A CA 1
ATOM 812 C C . LEU A 1 100 ? -1.164 -7.359 -6.695 1.00 97.19 100 LEU A C 1
ATOM 814 O O . LEU A 1 100 ? -1.050 -7.621 -7.892 1.00 97.19 100 LEU A O 1
ATOM 818 N N . THR A 1 101 ? -0.138 -7.443 -5.851 1.00 95.50 101 THR A N 1
ATOM 819 C CA . THR A 1 101 ? 1.229 -7.758 -6.288 1.00 95.50 101 THR A CA 1
ATOM 820 C C . THR A 1 101 ? 1.353 -9.219 -6.704 1.00 95.50 101 THR A C 1
ATOM 822 O O . THR A 1 101 ? 1.699 -9.534 -7.843 1.00 95.50 101 THR A O 1
ATOM 825 N N . TYR A 1 102 ? 1.083 -10.134 -5.777 1.00 94.25 102 TYR A N 1
ATOM 826 C CA . TYR A 1 102 ? 1.458 -11.531 -5.936 1.00 94.25 102 TYR A CA 1
ATOM 827 C C . TYR A 1 102 ? 0.415 -12.322 -6.709 1.00 94.25 102 TYR A C 1
ATOM 829 O O . TYR A 1 102 ? 0.793 -13.218 -7.452 1.00 94.25 102 TYR A O 1
ATOM 837 N N . GLU A 1 103 ? -0.868 -11.980 -6.615 1.00 94.44 103 GLU A N 1
ATOM 838 C CA . GLU A 1 103 ? -1.959 -12.711 -7.271 1.00 94.44 103 GLU A CA 1
ATOM 839 C C . GLU A 1 103 ? -2.458 -12.046 -8.551 1.00 94.44 103 GLU A C 1
ATOM 841 O O . GLU A 1 103 ? -3.091 -12.713 -9.372 1.00 94.44 103 GLU A O 1
ATOM 846 N N . ARG A 1 104 ? -2.152 -10.760 -8.764 1.00 95.31 104 ARG A N 1
ATOM 847 C CA . ARG A 1 104 ? -2.643 -9.997 -9.925 1.00 95.31 104 ARG A CA 1
ATOM 848 C C . ARG A 1 104 ? -1.561 -9.272 -10.726 1.00 95.31 104 ARG A C 1
ATOM 850 O O . ARG A 1 104 ? -1.863 -8.822 -11.823 1.00 95.31 104 ARG A O 1
ATOM 857 N N . ASP A 1 105 ? -0.299 -9.310 -10.281 1.00 94.94 105 ASP A N 1
ATOM 858 C CA . ASP A 1 105 ? 0.863 -8.728 -10.983 1.00 94.94 105 ASP A CA 1
ATOM 859 C C . ASP A 1 105 ? 0.696 -7.226 -11.257 1.00 94.94 105 ASP A C 1
ATOM 861 O O . ASP A 1 105 ? 1.163 -6.682 -12.255 1.00 94.94 105 ASP A O 1
ATOM 865 N N . VAL A 1 106 ? -0.004 -6.549 -10.348 1.00 96.38 106 VAL A N 1
ATOM 866 C CA . VAL A 1 106 ? -0.141 -5.097 -10.341 1.00 96.38 106 VAL A CA 1
ATOM 867 C C . VAL A 1 106 ? 1.124 -4.494 -9.743 1.00 96.38 106 VAL A C 1
ATOM 869 O O . VAL A 1 106 ? 1.585 -4.890 -8.671 1.00 96.38 106 VAL A O 1
ATOM 872 N N . ASN A 1 107 ? 1.678 -3.495 -10.426 1.00 96.62 107 ASN A N 1
ATOM 873 C CA . ASN A 1 107 ? 2.856 -2.784 -9.956 1.00 96.62 107 ASN A CA 1
ATOM 874 C C . ASN A 1 107 ? 2.481 -1.719 -8.911 1.00 96.62 107 ASN A C 1
ATOM 876 O O . ASN A 1 107 ? 2.250 -0.558 -9.242 1.00 96.62 107 ASN A O 1
ATOM 880 N N . ILE A 1 108 ? 2.471 -2.105 -7.635 1.00 97.44 108 ILE A N 1
ATOM 881 C CA . ILE A 1 108 ? 2.180 -1.198 -6.507 1.00 97.44 108 ILE A CA 1
ATOM 882 C C . ILE A 1 108 ? 3.272 -0.144 -6.250 1.00 97.44 108 ILE A C 1
ATOM 884 O O . ILE A 1 108 ? 3.153 0.667 -5.332 1.00 97.44 108 ILE A O 1
ATOM 888 N N . SER A 1 109 ? 4.358 -0.148 -7.025 1.00 97.50 109 SER A N 1
ATOM 889 C CA . SER A 1 109 ? 5.360 0.915 -6.969 1.00 97.50 109 SER A CA 1
ATOM 890 C C . SER A 1 109 ? 4.891 2.192 -7.644 1.00 97.50 109 SER A C 1
ATOM 892 O O . SER A 1 109 ? 5.392 3.259 -7.304 1.00 97.50 109 SER A O 1
ATOM 894 N N . THR A 1 110 ? 3.912 2.133 -8.550 1.00 97.38 110 THR A N 1
ATOM 895 C CA . THR A 1 110 ? 3.326 3.350 -9.122 1.00 97.38 110 THR A CA 1
ATOM 896 C C . THR A 1 110 ? 2.229 3.912 -8.211 1.00 97.38 110 THR A C 1
ATOM 898 O O . THR A 1 110 ? 1.599 3.151 -7.466 1.00 97.38 110 THR A O 1
ATOM 901 N N . PRO A 1 111 ? 1.977 5.234 -8.246 1.00 98.00 111 PRO A N 1
ATOM 902 C CA . PRO A 1 111 ? 0.851 5.835 -7.538 1.00 98.00 111 PRO A CA 1
ATOM 903 C C . PRO A 1 111 ? -0.484 5.149 -7.844 1.00 98.00 111 PRO A C 1
ATOM 905 O O . PRO A 1 111 ? -1.250 4.862 -6.931 1.00 98.00 111 PRO A O 1
ATOM 908 N N . GLU A 1 112 ? -0.737 4.833 -9.112 1.00 98.12 112 GLU A N 1
ATOM 909 C CA . GLU A 1 112 ? -1.987 4.235 -9.584 1.00 98.12 112 GLU A CA 1
ATOM 910 C C . GLU A 1 112 ? -2.154 2.802 -9.073 1.00 98.12 112 GLU A C 1
ATOM 912 O O . GLU A 1 112 ? -3.215 2.451 -8.560 1.00 98.12 112 GLU A O 1
ATOM 917 N N . GLY A 1 113 ? -1.096 1.986 -9.159 1.00 97.44 113 GLY A N 1
ATOM 918 C CA . GLY A 1 113 ? -1.132 0.598 -8.703 1.00 97.44 113 GLY A CA 1
ATOM 919 C C . GLY A 1 113 ? -1.337 0.486 -7.193 1.00 97.44 113 GLY A C 1
ATOM 920 O O . GLY A 1 113 ? -2.073 -0.385 -6.735 1.00 97.44 113 GLY A O 1
ATOM 921 N N . ALA A 1 114 ? -0.736 1.388 -6.409 1.00 98.00 114 ALA A N 1
ATOM 922 C CA . ALA A 1 114 ? -0.985 1.454 -4.971 1.00 98.00 114 ALA A CA 1
ATOM 923 C C . ALA A 1 114 ? -2.395 1.987 -4.653 1.00 98.00 114 ALA A C 1
ATOM 925 O O . ALA A 1 114 ? -3.094 1.447 -3.797 1.00 98.00 114 ALA A O 1
ATOM 926 N N . ALA A 1 115 ? -2.846 3.032 -5.348 1.00 98.50 115 ALA A N 1
ATOM 927 C CA . ALA A 1 115 ? -4.144 3.650 -5.096 1.00 98.50 115 ALA A CA 1
ATOM 928 C C . ALA A 1 115 ? -5.334 2.720 -5.381 1.00 98.50 115 ALA A C 1
ATOM 930 O O . ALA A 1 115 ? -6.366 2.836 -4.718 1.00 98.50 115 ALA A O 1
ATOM 931 N N . GLN A 1 116 ? -5.182 1.768 -6.307 1.00 98.50 116 GLN A N 1
ATOM 932 C CA . GLN A 1 116 ? -6.202 0.765 -6.625 1.00 98.50 116 GLN A CA 1
ATOM 933 C C . GLN A 1 116 ? -6.705 0.008 -5.384 1.00 98.50 116 GLN A C 1
ATOM 935 O O . GLN A 1 116 ? -7.889 -0.312 -5.296 1.00 98.50 116 GLN A O 1
ATOM 940 N N . ALA A 1 117 ? -5.837 -0.239 -4.396 1.00 98.50 117 ALA A N 1
ATOM 941 C CA . ALA A 1 117 ? -6.216 -0.949 -3.177 1.00 98.50 117 ALA A CA 1
ATOM 942 C C . ALA A 1 117 ? -7.299 -0.211 -2.370 1.00 98.50 117 ALA A C 1
ATOM 944 O O . ALA A 1 117 ? -8.217 -0.843 -1.853 1.00 98.50 117 ALA A O 1
ATOM 945 N N . MET A 1 118 ? -7.223 1.123 -2.299 1.00 98.31 118 MET A N 1
ATOM 946 C CA . MET A 1 118 ? -8.204 1.943 -1.577 1.00 98.31 118 MET A CA 1
ATOM 947 C C . MET A 1 118 ? -9.576 1.913 -2.246 1.00 98.31 118 MET A C 1
ATOM 949 O O . MET A 1 118 ? -10.591 1.905 -1.554 1.00 98.31 118 MET A O 1
ATOM 953 N N . GLU A 1 119 ? -9.609 1.883 -3.577 1.00 98.50 119 GLU A N 1
ATOM 954 C CA . GLU A 1 119 ? -10.857 1.854 -4.340 1.00 98.50 119 GLU A CA 1
ATOM 955 C C . GLU A 1 119 ? -11.543 0.495 -4.260 1.00 98.50 119 GLU A C 1
ATOM 957 O O . GLU A 1 119 ? -12.740 0.432 -3.988 1.00 98.50 119 GLU A O 1
ATOM 962 N N . GLU A 1 120 ? -10.792 -0.599 -4.404 1.00 98.56 120 GLU A N 1
ATOM 963 C CA . GLU A 1 120 ? -11.358 -1.949 -4.299 1.00 98.56 120 GLU A CA 1
ATOM 964 C C . GLU A 1 120 ? -11.892 -2.278 -2.902 1.00 98.56 120 GLU A C 1
ATOM 966 O O . GLU A 1 120 ? -12.799 -3.097 -2.771 1.00 98.56 120 GLU A O 1
ATOM 971 N N . LEU A 1 121 ? -11.347 -1.641 -1.864 1.00 98.38 121 LEU A N 1
ATOM 972 C CA . LEU A 1 121 ? -11.835 -1.762 -0.489 1.00 98.38 121 LEU A CA 1
ATOM 973 C C . LEU A 1 121 ? -12.944 -0.750 -0.154 1.00 98.38 121 LEU A C 1
ATOM 975 O O . LEU A 1 121 ? -13.498 -0.785 0.943 1.00 98.38 121 LEU A O 1
ATOM 979 N N . GLY A 1 122 ? -13.287 0.152 -1.080 1.00 97.94 122 GLY A N 1
ATOM 980 C CA . GLY A 1 122 ? -14.319 1.170 -0.878 1.00 97.94 122 GLY A CA 1
ATOM 981 C C . GLY A 1 122 ? -13.921 2.277 0.103 1.00 97.94 122 GLY A C 1
ATOM 982 O O . GLY A 1 122 ? -14.788 2.918 0.691 1.00 97.94 122 GLY A O 1
ATOM 983 N N . PHE A 1 123 ? -12.622 2.499 0.312 1.00 97.12 123 PHE A N 1
ATOM 984 C CA . PHE A 1 123 ? -12.101 3.479 1.266 1.00 97.12 123 PHE A CA 1
ATOM 985 C C . PHE A 1 123 ? -11.960 4.874 0.651 1.00 97.12 123 PHE A C 1
ATOM 987 O O . PHE A 1 123 ? -12.242 5.864 1.319 1.00 97.12 123 PHE A O 1
ATOM 994 N N . ALA A 1 124 ? -11.533 4.961 -0.610 1.00 97.50 124 ALA A N 1
ATOM 995 C CA . ALA A 1 124 ? -11.406 6.209 -1.363 1.00 97.50 124 ALA A CA 1
ATOM 996 C C . ALA A 1 124 ? -11.344 5.918 -2.870 1.00 97.50 124 ALA A C 1
ATOM 998 O O . ALA A 1 124 ? -11.062 4.792 -3.271 1.00 97.50 124 ALA A O 1
ATOM 999 N N . LYS A 1 125 ? -11.558 6.926 -3.722 1.00 98.19 125 LYS A N 1
ATOM 1000 C CA . LYS A 1 125 ? -11.361 6.775 -5.174 1.00 98.19 125 LYS A CA 1
ATOM 1001 C C . LYS A 1 125 ? -9.875 6.667 -5.505 1.00 98.19 125 LYS A C 1
ATOM 1003 O O . LYS A 1 125 ? -9.074 7.458 -5.000 1.00 98.19 125 LYS A O 1
ATOM 1008 N N . ALA A 1 126 ? -9.510 5.764 -6.415 1.00 97.88 126 ALA A N 1
ATOM 1009 C CA . ALA A 1 126 ? -8.106 5.544 -6.766 1.00 97.88 126 ALA A CA 1
ATOM 1010 C C . ALA A 1 126 ? -7.464 6.802 -7.376 1.00 97.88 126 ALA A C 1
ATOM 1012 O O . ALA A 1 126 ? -6.326 7.135 -7.057 1.00 97.88 126 ALA A O 1
ATOM 1013 N N . ALA A 1 127 ? -8.204 7.548 -8.200 1.00 98.06 127 ALA A N 1
ATOM 1014 C CA . ALA A 1 127 ? -7.702 8.768 -8.834 1.00 98.06 127 ALA A CA 1
ATOM 1015 C C . ALA A 1 127 ? -7.277 9.846 -7.817 1.00 98.06 127 ALA A C 1
ATOM 1017 O O . ALA A 1 127 ? -6.240 10.487 -7.997 1.00 98.06 127 ALA A O 1
ATOM 1018 N N . ASP A 1 128 ? -8.042 10.015 -6.736 1.00 98.19 128 ASP A N 1
ATOM 1019 C CA . ASP A 1 128 ? -7.760 11.022 -5.708 1.00 98.19 128 ASP A CA 1
ATOM 1020 C C . ASP A 1 128 ? -6.512 10.637 -4.899 1.00 98.19 128 ASP A C 1
ATOM 1022 O O . ASP A 1 128 ? -5.625 11.463 -4.673 1.00 98.19 128 ASP A O 1
ATOM 1026 N N . VAL A 1 129 ? -6.396 9.355 -4.534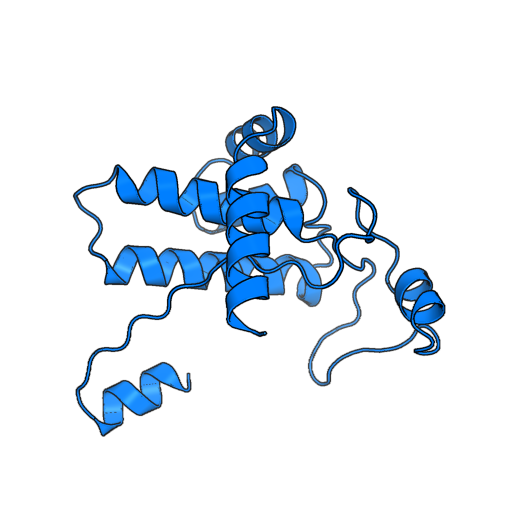 1.00 98.19 129 VAL A N 1
ATOM 1027 C CA . VAL A 1 129 ? -5.232 8.822 -3.811 1.00 98.19 129 VAL A CA 1
ATOM 1028 C C . VAL A 1 129 ? -3.974 8.865 -4.683 1.00 98.19 129 VAL A C 1
ATOM 1030 O O . VAL A 1 129 ? -2.923 9.306 -4.222 1.00 98.19 129 VAL A O 1
ATOM 1033 N N . ALA A 1 130 ? -4.066 8.467 -5.955 1.00 98.19 130 ALA A N 1
ATOM 1034 C CA . ALA A 1 130 ? -2.946 8.518 -6.892 1.00 98.19 130 ALA A CA 1
ATOM 1035 C C . ALA A 1 130 ? -2.448 9.956 -7.098 1.00 98.19 130 ALA A C 1
ATOM 1037 O O . ALA A 1 130 ? -1.240 10.194 -7.098 1.00 98.19 130 ALA A O 1
ATOM 1038 N N . LYS A 1 131 ? -3.364 10.928 -7.196 1.00 98.31 131 LYS A N 1
ATOM 1039 C CA . LYS A 1 131 ? -3.016 12.350 -7.269 1.00 98.31 131 LYS A CA 1
ATOM 1040 C C . LYS A 1 131 ? -2.263 12.811 -6.018 1.00 98.31 131 LYS A C 1
ATOM 1042 O O . LYS A 1 131 ? -1.177 13.369 -6.146 1.00 98.31 131 LYS A O 1
ATOM 1047 N N . TRP A 1 132 ? -2.785 12.521 -4.826 1.00 97.81 132 TRP A N 1
ATOM 1048 C CA . TRP A 1 132 ? -2.125 12.861 -3.559 1.00 97.81 132 TRP A CA 1
ATOM 1049 C C . TRP A 1 132 ? -0.723 12.236 -3.443 1.00 97.81 132 TRP A C 1
ATOM 1051 O O . TRP A 1 132 ? 0.229 12.882 -2.996 1.00 97.81 132 TRP A O 1
ATOM 1061 N N . LEU A 1 133 ? -0.553 10.997 -3.921 1.00 97.56 133 LEU A N 1
ATOM 1062 C CA . LEU A 1 133 ? 0.755 10.345 -4.015 1.00 97.56 133 LEU A CA 1
ATOM 1063 C C . LEU A 1 133 ? 1.685 11.044 -5.022 1.00 97.56 133 LEU A C 1
ATOM 1065 O O . LEU A 1 133 ? 2.873 11.216 -4.735 1.00 97.56 133 LEU A O 1
ATOM 1069 N N . GLY A 1 134 ? 1.175 11.454 -6.182 1.00 96.25 134 GLY A N 1
ATOM 1070 C CA . GLY A 1 134 ? 1.932 12.205 -7.188 1.00 96.25 134 GLY A CA 1
ATOM 1071 C C . GLY A 1 134 ? 2.402 13.575 -6.690 1.00 96.25 134 GLY A C 1
ATOM 1072 O O . GLY A 1 134 ? 3.485 14.025 -7.052 1.00 96.25 134 GLY A O 1
ATOM 1073 N N . GLU A 1 135 ? 1.637 14.195 -5.792 1.00 96.69 135 GLU A N 1
ATOM 1074 C CA . GLU A 1 135 ? 1.947 15.483 -5.153 1.00 96.69 135 GLU A CA 1
ATOM 1075 C C . GLU A 1 135 ? 2.890 15.359 -3.936 1.00 96.69 135 GLU A C 1
ATOM 1077 O O . GLU A 1 135 ? 3.224 16.357 -3.303 1.00 96.69 135 GLU A O 1
ATOM 1082 N N . GLY A 1 136 ? 3.361 14.149 -3.609 1.00 95.81 136 GLY A N 1
ATOM 1083 C CA . GLY A 1 136 ? 4.333 13.924 -2.528 1.00 95.81 136 GLY A CA 1
ATOM 1084 C C . GLY A 1 136 ? 3.731 13.618 -1.149 1.00 95.81 136 GLY A C 1
ATOM 1085 O O . GLY A 1 136 ? 4.477 13.427 -0.189 1.00 95.81 136 GLY A O 1
ATOM 1086 N N . GLY A 1 137 ? 2.408 13.462 -1.037 1.00 96.38 137 GLY A N 1
ATOM 1087 C CA . GLY A 1 137 ? 1.723 13.195 0.232 1.00 96.38 137 GLY A CA 1
ATOM 1088 C C . GLY A 1 137 ? 2.241 11.965 0.993 1.00 96.38 137 GLY A C 1
ATOM 1089 O O . GLY A 1 137 ? 2.528 10.929 0.396 1.00 96.38 137 GLY A O 1
ATOM 1090 N N . GLY A 1 138 ? 2.412 12.064 2.312 1.00 95.12 138 GLY A N 1
ATOM 1091 C CA . GLY A 1 138 ? 2.796 10.933 3.170 1.00 95.12 138 GLY A CA 1
ATOM 1092 C C . GLY A 1 138 ? 4.275 10.522 3.132 1.00 95.12 138 GLY A C 1
ATOM 1093 O O . GLY A 1 138 ? 4.668 9.625 3.878 1.00 95.12 138 GLY A O 1
ATOM 1094 N N . PHE A 1 139 ? 5.106 11.109 2.261 1.00 95.19 139 PHE A N 1
ATOM 1095 C CA . PHE A 1 139 ? 6.493 10.659 2.078 1.00 95.19 139 PHE A CA 1
ATOM 1096 C C . PHE A 1 139 ? 7.342 10.866 3.339 1.00 95.19 139 PHE A C 1
ATOM 1098 O O . PHE A 1 139 ? 8.037 9.951 3.779 1.00 95.19 139 PHE A O 1
ATOM 1105 N N . GLU A 1 140 ? 7.255 12.051 3.944 1.00 95.62 140 GLU A N 1
ATOM 1106 C CA . GLU A 1 140 ? 8.001 12.384 5.159 1.00 95.62 140 GLU A CA 1
ATOM 1107 C C . GLU A 1 140 ? 7.588 11.486 6.333 1.00 95.62 140 GLU A C 1
ATOM 1109 O O . GLU A 1 140 ? 8.443 10.936 7.026 1.00 95.62 140 GLU A O 1
ATOM 1114 N N . GLN A 1 141 ? 6.285 11.256 6.504 1.00 95.94 141 GLN A N 1
ATOM 1115 C CA . GLN A 1 141 ? 5.740 10.390 7.546 1.00 95.94 141 GLN A CA 1
ATOM 1116 C C . GLN A 1 141 ? 6.257 8.957 7.396 1.00 95.94 141 GLN A C 1
ATOM 1118 O O . GLN A 1 141 ? 6.661 8.340 8.383 1.00 95.94 141 GLN A O 1
ATOM 1123 N N . VAL A 1 142 ? 6.275 8.420 6.171 1.00 96.31 142 VAL A N 1
ATOM 1124 C CA . VAL A 1 142 ? 6.825 7.085 5.903 1.00 96.31 142 VAL A CA 1
ATOM 1125 C C . VAL A 1 142 ? 8.320 7.039 6.209 1.00 96.31 142 VAL A C 1
ATOM 1127 O O . VAL A 1 142 ? 8.751 6.119 6.898 1.00 96.31 142 VAL A O 1
ATOM 1130 N N . ALA A 1 143 ? 9.100 8.033 5.777 1.00 94.19 143 ALA A N 1
ATOM 1131 C CA . ALA A 1 143 ? 10.541 8.081 6.026 1.00 94.19 143 ALA A CA 1
ATOM 1132 C C . ALA A 1 143 ? 10.881 8.158 7.527 1.00 94.19 143 ALA A C 1
ATOM 1134 O O . ALA A 1 143 ? 11.771 7.449 8.005 1.00 94.19 143 ALA A O 1
ATOM 1135 N N . GLN A 1 144 ? 10.150 8.982 8.284 1.00 94.38 144 GLN A N 1
ATOM 1136 C CA . GLN A 1 144 ? 10.313 9.108 9.734 1.00 94.38 144 GLN A CA 1
ATOM 1137 C C . GLN A 1 144 ? 9.965 7.798 10.453 1.00 94.38 144 GLN A C 1
ATOM 1139 O O . GLN A 1 144 ? 10.731 7.339 11.299 1.00 94.38 144 GLN A O 1
ATOM 1144 N N . ARG A 1 145 ? 8.835 7.171 10.099 1.00 93.75 145 ARG A N 1
ATOM 1145 C CA . ARG A 1 145 ? 8.370 5.923 10.724 1.00 93.75 145 ARG A CA 1
ATOM 1146 C C . ARG A 1 145 ? 9.265 4.732 10.394 1.00 93.75 145 ARG A C 1
ATOM 1148 O O . ARG A 1 145 ? 9.557 3.951 11.291 1.00 93.75 145 ARG A O 1
ATOM 1155 N N . ASP A 1 146 ? 9.736 4.630 9.154 1.00 93.25 146 ASP A N 1
ATOM 1156 C CA . ASP A 1 146 ? 10.710 3.615 8.736 1.00 93.25 146 ASP A CA 1
ATOM 1157 C C . ASP A 1 146 ? 12.031 3.760 9.506 1.00 93.25 146 ASP A C 1
ATOM 1159 O O . ASP A 1 146 ? 12.554 2.788 10.048 1.00 93.25 146 ASP A O 1
ATOM 1163 N N . SER A 1 147 ? 12.534 4.994 9.627 1.00 91.94 147 SER A N 1
ATOM 1164 C CA . SER A 1 147 ? 13.746 5.285 10.403 1.00 91.94 147 SER A CA 1
ATOM 1165 C C . SER A 1 147 ? 13.580 4.934 11.880 1.00 91.94 147 SER A C 1
ATOM 1167 O O . SER A 1 147 ? 14.493 4.381 12.486 1.00 91.94 147 SER A O 1
ATOM 1169 N N . TYR A 1 148 ? 12.423 5.253 12.463 1.00 90.88 148 TYR A N 1
ATOM 1170 C CA . TYR A 1 148 ? 12.108 4.919 13.849 1.00 90.88 148 TYR A CA 1
ATOM 1171 C C . TYR A 1 148 ? 12.059 3.398 14.060 1.00 90.88 148 TYR A C 1
ATOM 1173 O O . TYR A 1 148 ? 12.768 2.881 14.917 1.00 90.88 148 TYR A O 1
ATOM 1181 N N . ALA A 1 149 ? 11.315 2.670 13.220 1.00 88.62 149 ALA A N 1
ATOM 1182 C CA . ALA A 1 149 ? 11.180 1.217 13.322 1.00 88.62 149 ALA A CA 1
ATOM 1183 C C . ALA A 1 149 ? 12.519 0.473 13.193 1.00 88.62 149 ALA A C 1
ATOM 1185 O O . ALA A 1 149 ? 12.689 -0.586 13.785 1.00 88.62 149 ALA A O 1
ATOM 1186 N N . LYS A 1 150 ? 13.474 1.021 12.433 1.00 87.69 150 LYS A N 1
ATOM 1187 C CA . LYS A 1 150 ? 14.821 0.450 12.292 1.00 87.69 150 LYS A CA 1
ATOM 1188 C C . LYS A 1 150 ? 15.713 0.693 13.507 1.00 87.69 150 LYS A C 1
ATOM 1190 O O . LYS A 1 150 ? 16.519 -0.171 13.813 1.00 87.69 150 LYS A O 1
ATOM 1195 N N . ARG A 1 151 ? 15.563 1.825 14.205 1.00 86.25 151 ARG A N 1
ATOM 1196 C CA . ARG A 1 151 ? 16.324 2.113 15.436 1.00 86.25 151 ARG A CA 1
ATOM 1197 C C . ARG A 1 151 ? 15.919 1.214 16.597 1.00 86.25 151 ARG A C 1
ATOM 1199 O O . ARG A 1 151 ? 16.771 0.863 17.393 1.00 86.25 151 ARG A O 1
ATOM 1206 N N . ASP A 1 152 ? 14.646 0.833 16.671 1.00 71.75 152 ASP A N 1
ATOM 1207 C CA . ASP A 1 152 ? 14.136 -0.061 17.720 1.00 71.75 152 ASP A CA 1
ATOM 1208 C C . ASP A 1 152 ? 14.587 -1.532 17.537 1.00 71.75 152 ASP A C 1
ATOM 1210 O O . ASP A 1 152 ? 14.280 -2.378 18.376 1.00 71.75 152 ASP A O 1
ATOM 1214 N N . LEU A 1 153 ? 15.285 -1.856 16.438 1.00 64.38 153 LEU A N 1
ATOM 1215 C CA . LEU A 1 153 ? 15.852 -3.185 16.169 1.00 64.38 153 LEU A CA 1
ATOM 1216 C C . LEU A 1 153 ? 17.341 -3.306 16.542 1.00 64.38 153 LEU A C 1
ATOM 1218 O O . LEU A 1 153 ? 17.848 -4.431 16.537 1.00 64.38 153 LEU A O 1
ATOM 1222 N N . ASP A 1 154 ? 18.012 -2.184 16.830 1.00 47.94 154 ASP A N 1
ATOM 1223 C CA . ASP A 1 154 ? 19.416 -2.109 17.272 1.00 47.94 154 ASP A CA 1
ATOM 1224 C C . ASP A 1 154 ? 19.521 -2.137 18.810 1.00 47.94 154 ASP A C 1
ATOM 1226 O O . ASP A 1 154 ? 20.457 -2.796 19.325 1.00 47.94 154 ASP A O 1
#

InterPro domains:
  IPR036249 Thioredoxin-like superfamily [SSF52833] (11-149)

Radius of gyration: 16.61 Å; chains: 1; bounding box: 40×37×39 Å

Secondary structure (DSSP, 8-state):
-HHHHHHHHH------------S-TTS-TT-EEHHHHHHHTTSTT----TTPPP-SEE---HHHHHHHHHHHHHHHT-TTS-HHHHHHHHHHHHHHHHIIIIIT---TTSHHHHHHHHHHTTSS-HHHHHHHHHTTTTHHHHHHHHHHHHHTT-

Organism: Alexandrium catenella (NCBI:txid2925)